Protein AF-A0A2D7WAG2-F1 (afdb_monomer_lite)

Foldseek 3Di:
DQLVVLQVVLVVCVVVVNLQSNLLSLLVSLVVCVVVVVLVSNLVSLLVSLVSQLVQEDQPDDASVVVNVPDDPDDPPDDRDRRHHHVCSNVVSLLVSLVVLVPFQEDQDRVSNVSSCVVCVVNVNNVSCVVVLVCLVRHLHLVVLVSSCVVDPDNVSSVVSNVVNVVVPDDDPPDD

Sequence (176 aa):
TIAISRLQAGRILI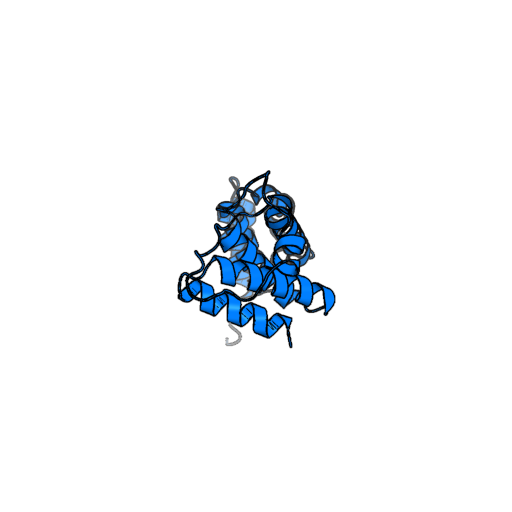NFGKEYDAIRNLFNAHMYGIKAGLIDLAVEAGAIFVEVAWPYQNESAERMIKQTMNAKPKSAGEIEPSIEIHPEDAEGIFKWCTAQVLRDYGGKDRPDIRAMLMLSRTCNQTALFENLLKSPVLVEDIQLAELCIEFVDEKEDWASRILEISSALAPTDEDQ

Structure (mmCIF, N/CA/C/O backbone):
data_AF-A0A2D7WAG2-F1
#
_entry.id   AF-A0A2D7WAG2-F1
#
loop_
_atom_site.group_PDB
_atom_site.id
_atom_site.type_symbol
_atom_site.label_atom_id
_atom_site.label_alt_id
_atom_site.label_comp_id
_atom_site.label_asym_id
_atom_site.label_entity_id
_atom_site.label_seq_id
_atom_site.pdbx_PDB_ins_code
_atom_site.Cartn_x
_atom_site.Cartn_y
_atom_site.Cartn_z
_atom_site.occupancy
_atom_site.B_iso_or_equiv
_atom_site.auth_seq_id
_atom_site.auth_comp_id
_atom_site.auth_asym_id
_atom_site.auth_atom_id
_atom_site.pdbx_PDB_model_num
ATOM 1 N N . THR A 1 1 ? 4.229 -17.827 -9.194 1.00 62.47 1 THR A N 1
ATOM 2 C CA . THR A 1 1 ? 5.705 -17.928 -9.308 1.00 62.47 1 THR A CA 1
ATOM 3 C C . THR A 1 1 ? 6.364 -16.667 -9.856 1.00 62.47 1 THR A C 1
ATOM 5 O O . THR A 1 1 ? 7.251 -16.153 -9.189 1.00 62.47 1 THR A O 1
ATOM 8 N N . ILE A 1 2 ? 5.935 -16.112 -11.003 1.00 88.31 2 ILE A N 1
ATOM 9 C CA . ILE A 1 2 ? 6.571 -14.910 -11.595 1.00 88.31 2 ILE A CA 1
ATOM 10 C C . ILE A 1 2 ? 6.454 -13.671 -10.686 1.00 88.31 2 ILE A C 1
ATOM 12 O O . ILE A 1 2 ? 7.462 -13.021 -10.437 1.00 88.31 2 ILE A O 1
ATOM 16 N N . ALA A 1 3 ? 5.269 -13.372 -10.139 1.00 92.06 3 ALA A N 1
ATOM 17 C CA . ALA A 1 3 ? 5.057 -12.188 -9.295 1.00 92.06 3 ALA A CA 1
ATOM 18 C C . ALA A 1 3 ? 5.937 -12.182 -8.026 1.00 92.06 3 ALA A C 1
ATOM 20 O O . ALA A 1 3 ? 6.614 -11.197 -7.753 1.00 92.06 3 ALA A O 1
ATOM 21 N N . ILE A 1 4 ? 6.012 -13.317 -7.317 1.00 94.00 4 ILE A N 1
ATOM 22 C CA . ILE A 1 4 ? 6.871 -13.495 -6.130 1.00 94.00 4 ILE A CA 1
ATOM 23 C C . ILE A 1 4 ? 8.342 -13.258 -6.480 1.00 94.00 4 ILE A C 1
ATOM 25 O O . ILE A 1 4 ? 9.023 -12.492 -5.808 1.00 94.00 4 ILE A O 1
ATOM 29 N N . SER A 1 5 ? 8.833 -13.882 -7.556 1.00 96.31 5 SER A N 1
ATOM 30 C CA . SER A 1 5 ? 10.224 -13.709 -7.990 1.00 96.31 5 SER A CA 1
ATOM 31 C C . SER A 1 5 ? 10.545 -12.245 -8.306 1.00 96.31 5 SER A C 1
ATOM 33 O O . SER A 1 5 ? 11.610 -11.760 -7.930 1.00 96.31 5 SER A O 1
ATOM 35 N N . ARG A 1 6 ? 9.612 -11.526 -8.939 1.00 96.69 6 ARG A N 1
ATOM 36 C CA . ARG A 1 6 ? 9.758 -10.099 -9.247 1.00 96.69 6 ARG A CA 1
ATOM 37 C C . ARG A 1 6 ? 9.765 -9.231 -7.990 1.00 96.69 6 ARG A C 1
ATOM 39 O O . ARG A 1 6 ? 10.624 -8.364 -7.885 1.00 96.69 6 ARG A O 1
ATOM 46 N N . LEU A 1 7 ? 8.897 -9.500 -7.017 1.00 97.75 7 LEU A N 1
ATOM 47 C CA . LEU A 1 7 ? 8.906 -8.794 -5.733 1.00 97.75 7 LEU A CA 1
ATOM 48 C C . LEU A 1 7 ? 10.259 -8.948 -5.020 1.00 97.75 7 LEU A C 1
ATOM 50 O O . LEU A 1 7 ? 10.868 -7.956 -4.623 1.00 97.75 7 LEU A O 1
ATOM 54 N N . GLN A 1 8 ? 10.768 -10.180 -4.920 1.00 97.62 8 GLN A N 1
ATOM 55 C CA . GLN A 1 8 ? 12.060 -10.438 -4.275 1.00 97.62 8 GLN A CA 1
ATOM 56 C C . GLN A 1 8 ? 13.221 -9.774 -5.027 1.00 97.62 8 GLN A C 1
ATOM 58 O O . GLN A 1 8 ? 14.080 -9.153 -4.406 1.00 97.62 8 GLN A O 1
ATOM 63 N N . ALA A 1 9 ? 13.221 -9.834 -6.363 1.00 96.88 9 ALA A N 1
ATOM 64 C CA . ALA A 1 9 ? 14.214 -9.133 -7.173 1.00 96.88 9 ALA A CA 1
ATOM 65 C C . ALA A 1 9 ? 14.169 -7.614 -6.940 1.00 96.88 9 ALA A C 1
ATOM 67 O O . ALA A 1 9 ? 15.219 -7.000 -6.772 1.00 96.88 9 ALA A O 1
ATOM 68 N N . GLY A 1 10 ? 12.972 -7.021 -6.872 1.00 97.19 10 GLY A N 1
ATOM 69 C CA . GLY A 1 10 ? 12.785 -5.600 -6.573 1.00 97.19 10 GLY A CA 1
ATOM 70 C C . GLY A 1 10 ? 13.435 -5.186 -5.253 1.00 97.19 10 GLY A C 1
ATOM 71 O O . GLY A 1 10 ? 14.220 -4.244 -5.228 1.00 97.19 10 GLY A O 1
ATOM 72 N N . ARG A 1 11 ? 13.196 -5.946 -4.178 1.00 97.50 11 ARG A N 1
ATOM 73 C CA . ARG A 1 11 ? 13.800 -5.701 -2.854 1.00 97.50 11 ARG A CA 1
ATOM 74 C C . ARG A 1 11 ? 15.321 -5.770 -2.865 1.00 97.50 11 ARG A C 1
ATOM 76 O O . ARG A 1 11 ? 15.988 -4.899 -2.319 1.00 97.50 11 ARG A O 1
ATOM 83 N N . ILE A 1 12 ? 15.867 -6.800 -3.507 1.00 97.69 12 ILE A N 1
ATOM 84 C CA . ILE A 1 12 ? 17.318 -6.962 -3.631 1.00 97.69 12 ILE A CA 1
ATOM 85 C C . ILE A 1 12 ? 17.913 -5.763 -4.377 1.00 97.69 12 ILE A C 1
ATOM 87 O O . ILE A 1 12 ? 18.918 -5.210 -3.944 1.00 97.69 12 ILE A O 1
ATOM 91 N N . LEU A 1 13 ? 17.282 -5.334 -5.471 1.00 96.31 13 LEU A N 1
ATOM 92 C CA . LEU A 1 13 ? 17.754 -4.215 -6.285 1.00 96.31 13 LEU A CA 1
ATOM 93 C C . LEU A 1 13 ? 17.700 -2.875 -5.536 1.00 96.31 13 LEU A C 1
ATOM 95 O O . LEU A 1 13 ? 18.652 -2.106 -5.658 1.00 96.31 13 LEU A O 1
ATOM 99 N N . ILE A 1 14 ? 16.667 -2.624 -4.718 1.00 96.31 14 ILE A N 1
ATOM 100 C CA . ILE A 1 14 ? 16.618 -1.456 -3.813 1.00 96.31 14 ILE A CA 1
ATOM 101 C C . ILE A 1 14 ? 17.853 -1.440 -2.909 1.00 96.31 14 ILE A C 1
ATOM 103 O O . ILE A 1 14 ? 18.568 -0.444 -2.859 1.00 96.31 14 ILE A O 1
ATOM 107 N N . ASN A 1 15 ? 18.169 -2.571 -2.271 1.00 95.31 15 ASN A N 1
ATOM 108 C CA . ASN A 1 15 ? 19.309 -2.673 -1.354 1.00 95.31 15 ASN A CA 1
ATOM 109 C C . ASN A 1 15 ? 20.674 -2.448 -2.033 1.00 95.31 15 ASN A C 1
ATOM 111 O O . ASN A 1 15 ? 21.654 -2.155 -1.352 1.00 95.31 15 ASN A O 1
ATOM 115 N N . PHE A 1 16 ? 20.752 -2.573 -3.361 1.00 95.06 16 PHE A N 1
ATOM 116 C CA . PHE A 1 16 ? 21.953 -2.288 -4.154 1.00 95.06 16 PHE A CA 1
ATOM 117 C C . PHE A 1 16 ? 21.922 -0.918 -4.854 1.00 95.06 16 PHE A C 1
ATOM 119 O O . PHE A 1 16 ? 22.779 -0.649 -5.697 1.00 95.06 16 PHE A O 1
ATOM 126 N N . GLY A 1 17 ? 20.943 -0.058 -4.551 1.00 91.19 17 GLY A N 1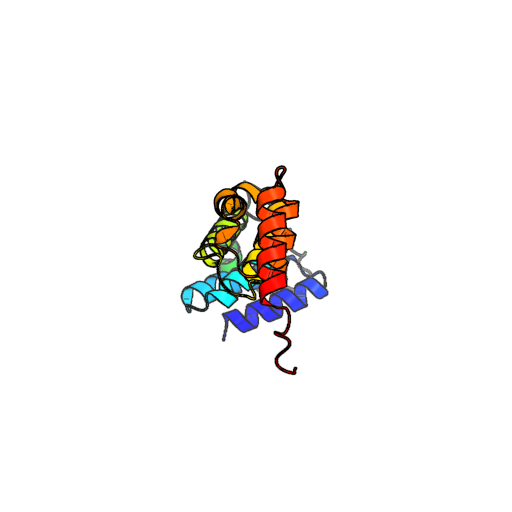
ATOM 127 C CA . GLY A 1 17 ? 20.786 1.251 -5.196 1.00 91.19 17 GLY A CA 1
ATOM 128 C C . GLY A 1 17 ? 20.427 1.164 -6.684 1.00 91.19 17 GLY A C 1
ATOM 129 O O . GLY A 1 17 ? 20.676 2.095 -7.446 1.00 91.19 17 GLY A O 1
ATOM 130 N N . LYS A 1 18 ? 19.873 0.031 -7.134 1.00 91.88 18 LYS A N 1
ATOM 131 C CA . LYS A 1 18 ? 19.446 -0.218 -8.521 1.00 91.88 18 LYS A CA 1
ATOM 132 C C . LYS A 1 18 ? 17.961 0.086 -8.702 1.00 91.88 18 LYS A C 1
ATOM 134 O O . LYS A 1 18 ? 17.182 -0.766 -9.129 1.00 91.88 18 LYS A O 1
ATOM 139 N N . GLU A 1 19 ? 17.574 1.314 -8.369 1.00 92.75 19 GLU A N 1
ATOM 140 C CA . GLU A 1 19 ? 16.170 1.733 -8.265 1.00 92.75 19 GLU A CA 1
ATOM 141 C C . GLU A 1 19 ? 15.389 1.607 -9.577 1.00 92.75 19 GLU A C 1
ATOM 143 O O . GLU A 1 19 ? 14.272 1.097 -9.563 1.00 92.75 19 GLU A O 1
ATOM 148 N N . TYR A 1 20 ? 15.983 1.960 -10.724 1.00 91.19 20 TYR A N 1
ATOM 149 C CA . TYR A 1 20 ? 15.323 1.810 -12.029 1.00 91.19 20 TYR A CA 1
ATOM 150 C C . TYR A 1 20 ? 14.868 0.362 -12.283 1.00 91.19 20 TYR A C 1
ATOM 152 O O . TYR A 1 20 ? 13.714 0.092 -12.633 1.00 91.19 20 TYR A O 1
ATOM 160 N N . ASP A 1 21 ? 15.771 -0.597 -12.063 1.00 92.12 21 ASP A N 1
ATOM 161 C CA . ASP A 1 21 ? 15.463 -2.013 -12.241 1.00 92.12 21 ASP A CA 1
ATOM 162 C C . ASP A 1 21 ? 14.507 -2.509 -11.141 1.00 92.12 21 ASP A C 1
ATOM 164 O O . ASP A 1 21 ? 13.637 -3.347 -11.408 1.00 92.12 21 ASP A O 1
ATOM 168 N N . ALA A 1 22 ? 14.618 -1.983 -9.917 1.00 95.69 22 ALA A N 1
ATOM 169 C CA . ALA A 1 22 ? 13.730 -2.328 -8.814 1.00 95.69 22 ALA A CA 1
ATOM 170 C C . ALA A 1 22 ? 12.276 -1.929 -9.089 1.00 95.69 22 ALA A C 1
ATOM 172 O O . ALA A 1 22 ? 11.391 -2.785 -9.043 1.00 95.69 22 ALA A O 1
ATOM 173 N N . ILE A 1 23 ? 12.042 -0.666 -9.449 1.00 96.25 23 ILE A N 1
ATOM 174 C CA . ILE A 1 23 ? 10.730 -0.089 -9.773 1.00 96.25 23 ILE A CA 1
ATOM 175 C C . ILE A 1 23 ? 10.015 -0.944 -10.816 1.00 96.25 23 ILE A C 1
ATOM 177 O O . ILE A 1 23 ? 8.854 -1.319 -10.654 1.00 96.25 23 ILE A O 1
ATOM 181 N N . ARG A 1 24 ? 10.726 -1.345 -11.870 1.00 94.94 24 ARG A N 1
ATOM 182 C CA . ARG A 1 24 ? 10.160 -2.196 -12.920 1.00 94.94 24 ARG A CA 1
ATOM 183 C C . ARG A 1 24 ? 9.810 -3.596 -12.435 1.00 94.94 24 ARG A C 1
ATOM 185 O O . ARG A 1 24 ? 8.815 -4.168 -12.884 1.00 94.94 24 ARG A O 1
ATOM 192 N N . ASN A 1 25 ? 10.628 -4.186 -11.568 1.00 96.31 25 ASN A N 1
ATOM 193 C CA . ASN A 1 25 ? 10.319 -5.486 -10.982 1.00 96.31 25 ASN A CA 1
ATOM 194 C C . ASN A 1 25 ? 9.098 -5.392 -10.054 1.00 96.31 25 ASN A C 1
ATOM 196 O O . ASN A 1 25 ? 8.213 -6.238 -10.155 1.00 96.31 25 ASN A O 1
ATOM 200 N N . LEU A 1 26 ? 8.995 -4.344 -9.238 1.00 98.19 26 LEU A N 1
ATOM 201 C CA . LEU A 1 26 ? 7.870 -4.119 -8.327 1.00 98.19 26 LEU A CA 1
ATOM 202 C C . LEU A 1 26 ? 6.563 -3.838 -9.074 1.00 98.19 26 LEU A C 1
ATOM 204 O O . LEU A 1 26 ? 5.559 -4.491 -8.796 1.00 98.19 26 LEU A O 1
ATOM 208 N N . PHE A 1 27 ? 6.590 -2.977 -10.097 1.00 98.00 27 PHE A N 1
ATOM 209 C CA . PHE A 1 27 ? 5.439 -2.740 -10.972 1.00 98.00 27 PHE A CA 1
ATOM 210 C C . PHE A 1 27 ? 4.937 -4.049 -11.594 1.00 98.00 27 PHE A C 1
ATOM 212 O O . PHE A 1 27 ? 3.756 -4.381 -11.526 1.00 98.00 27 PHE A O 1
ATOM 219 N N . ASN A 1 28 ? 5.846 -4.856 -12.150 1.00 97.00 28 ASN A N 1
ATOM 220 C CA . ASN A 1 28 ? 5.481 -6.155 -12.714 1.00 97.00 28 ASN A CA 1
ATOM 221 C C . ASN A 1 28 ? 4.948 -7.125 -11.651 1.00 97.00 28 ASN A C 1
ATOM 223 O O . ASN A 1 28 ? 4.002 -7.862 -11.923 1.00 97.00 28 ASN A O 1
ATOM 227 N N . ALA A 1 29 ? 5.535 -7.150 -10.453 1.00 98.31 29 ALA A N 1
ATOM 228 C CA . ALA A 1 29 ? 5.059 -7.983 -9.352 1.00 98.31 29 ALA A CA 1
ATOM 229 C C . ALA A 1 29 ? 3.624 -7.617 -8.954 1.00 98.31 29 ALA A C 1
ATOM 231 O O . ALA A 1 29 ? 2.792 -8.515 -8.843 1.00 98.31 29 ALA A O 1
ATOM 232 N N . HIS A 1 30 ? 3.324 -6.322 -8.846 1.00 98.38 30 HIS A N 1
ATOM 233 C CA . HIS A 1 30 ? 1.980 -5.805 -8.613 1.00 98.38 30 HIS A CA 1
ATOM 234 C C . HIS A 1 30 ? 1.005 -6.261 -9.710 1.00 98.38 30 HIS A C 1
ATOM 236 O O . HIS A 1 30 ? 0.036 -6.967 -9.427 1.00 98.38 30 HIS A O 1
ATOM 242 N N . MET A 1 31 ? 1.310 -5.976 -10.982 1.00 97.69 31 MET A N 1
ATOM 243 C CA . MET A 1 31 ? 0.431 -6.315 -12.110 1.00 97.69 31 MET A CA 1
ATOM 244 C C . MET A 1 31 ? 0.187 -7.825 -12.250 1.00 97.69 31 MET A C 1
ATOM 246 O O . MET A 1 31 ? -0.945 -8.269 -12.464 1.00 97.69 31 MET A O 1
ATOM 250 N N . TYR A 1 32 ? 1.234 -8.646 -12.117 1.00 97.31 32 TYR A N 1
ATOM 251 C CA . TYR A 1 32 ? 1.090 -10.101 -12.169 1.00 97.31 32 TYR A CA 1
ATOM 252 C C . TYR A 1 32 ? 0.418 -10.671 -10.918 1.00 97.31 32 TYR A C 1
ATOM 254 O O . TYR A 1 32 ? -0.277 -11.678 -11.034 1.00 97.31 32 TYR A O 1
ATOM 262 N N . GLY A 1 33 ? 0.600 -10.046 -9.752 1.00 98.00 33 GLY A N 1
ATOM 263 C CA . GLY A 1 33 ? -0.094 -10.392 -8.514 1.00 98.00 33 GLY A CA 1
ATOM 264 C C . GLY A 1 33 ? -1.603 -10.219 -8.660 1.00 98.00 33 GLY A C 1
ATOM 265 O O . GLY A 1 33 ? -2.339 -11.180 -8.439 1.00 98.00 33 GLY A O 1
ATOM 266 N N . ILE A 1 34 ? -2.046 -9.058 -9.166 1.00 97.75 34 ILE A N 1
ATOM 267 C CA . ILE A 1 34 ? -3.459 -8.791 -9.490 1.00 97.75 34 ILE A CA 1
ATOM 268 C C . ILE A 1 34 ? -3.995 -9.858 -10.443 1.00 97.75 34 ILE A C 1
ATOM 270 O O . ILE A 1 34 ? -5.004 -10.501 -10.160 1.00 97.75 34 ILE A O 1
ATOM 274 N N . LYS A 1 35 ? -3.297 -10.092 -11.562 1.00 96.75 35 LYS A N 1
ATOM 275 C CA . LYS A 1 35 ? -3.730 -11.059 -12.582 1.00 96.75 35 LYS A CA 1
ATOM 276 C C . LYS A 1 35 ? -3.831 -12.492 -12.045 1.00 96.75 35 LYS A C 1
ATOM 278 O O . LYS A 1 35 ? -4.631 -13.274 -12.550 1.00 96.75 35 LYS A O 1
ATOM 283 N N . ALA A 1 36 ? -3.012 -12.842 -11.057 1.00 96.50 36 ALA A N 1
ATOM 284 C CA . ALA A 1 36 ? -2.995 -14.159 -10.431 1.00 96.50 36 ALA A CA 1
ATOM 285 C C . ALA A 1 36 ? -3.935 -14.282 -9.217 1.00 96.50 36 ALA A C 1
ATOM 287 O O . ALA A 1 36 ? -3.978 -15.352 -8.614 1.00 96.50 36 ALA A O 1
ATOM 288 N N . GLY A 1 37 ? -4.653 -13.218 -8.834 1.00 96.69 37 GLY A N 1
ATOM 289 C CA . GLY A 1 37 ? -5.496 -13.199 -7.634 1.00 96.69 37 GLY A CA 1
ATOM 290 C C . GLY A 1 37 ? -4.715 -13.196 -6.314 1.00 96.69 37 GLY A C 1
ATOM 291 O O . GLY A 1 37 ? -5.290 -13.451 -5.262 1.00 96.69 37 GLY A O 1
ATOM 292 N N . LEU A 1 38 ? -3.410 -12.910 -6.349 1.00 96.88 38 LEU A N 1
ATOM 293 C CA . LEU A 1 38 ? -2.547 -12.827 -5.169 1.00 96.88 38 LEU A CA 1
ATOM 294 C C . LEU A 1 38 ? -2.602 -11.402 -4.606 1.00 96.88 38 LEU A C 1
ATOM 296 O O . LEU A 1 38 ? -1.664 -10.627 -4.793 1.00 96.88 38 LEU A O 1
ATOM 300 N N . ILE A 1 39 ? -3.730 -11.042 -3.991 1.00 96.44 39 ILE A N 1
ATOM 301 C CA . ILE A 1 39 ? -4.027 -9.655 -3.603 1.00 96.44 39 ILE A CA 1
ATOM 302 C C . ILE A 1 39 ? -3.016 -9.113 -2.593 1.00 96.44 39 ILE A C 1
ATOM 304 O O . ILE A 1 39 ? -2.463 -8.048 -2.844 1.00 96.44 39 ILE A O 1
ATOM 308 N N . ASP A 1 40 ? -2.692 -9.857 -1.536 1.00 95.94 40 ASP A N 1
ATOM 309 C CA . ASP A 1 40 ? -1.749 -9.390 -0.505 1.00 95.94 40 ASP A CA 1
ATOM 310 C C . ASP A 1 40 ? -0.366 -9.105 -1.097 1.00 95.94 40 ASP A C 1
ATOM 312 O O . ASP A 1 40 ? 0.224 -8.053 -0.864 1.00 95.94 40 ASP A O 1
ATOM 316 N N . LEU A 1 41 ? 0.108 -9.996 -1.973 1.00 97.44 41 LEU A N 1
ATOM 317 C CA . LEU A 1 41 ? 1.359 -9.803 -2.704 1.00 97.44 41 LEU A CA 1
ATOM 318 C C . LEU A 1 41 ? 1.294 -8.590 -3.635 1.00 97.44 41 LEU A C 1
ATOM 320 O O . LEU A 1 41 ? 2.280 -7.872 -3.789 1.00 97.44 41 LEU A O 1
ATOM 324 N N . ALA A 1 42 ? 0.158 -8.379 -4.301 1.00 98.31 42 ALA A N 1
ATOM 325 C CA . ALA A 1 42 ? -0.023 -7.235 -5.182 1.00 98.31 42 ALA A CA 1
ATOM 326 C C . ALA A 1 42 ? -0.033 -5.917 -4.398 1.00 98.31 42 ALA A C 1
ATOM 328 O O . ALA A 1 42 ? 0.560 -4.942 -4.862 1.00 98.31 42 ALA A O 1
ATOM 329 N N . VAL A 1 43 ? -0.662 -5.894 -3.220 1.00 98.44 43 VAL A N 1
ATOM 330 C CA . VAL A 1 43 ? -0.658 -4.747 -2.305 1.00 98.44 43 VAL A CA 1
ATOM 331 C C . VAL A 1 43 ? 0.755 -4.476 -1.808 1.00 98.44 43 VAL A C 1
ATOM 333 O O . VAL A 1 43 ? 1.228 -3.354 -1.945 1.00 98.44 43 VAL A O 1
ATOM 336 N N . GLU A 1 44 ? 1.463 -5.497 -1.327 1.00 98.12 44 GLU A N 1
ATOM 337 C CA . GLU A 1 44 ? 2.844 -5.384 -0.847 1.00 98.12 44 GLU A CA 1
ATOM 338 C C . GLU A 1 44 ? 3.781 -4.855 -1.944 1.00 98.12 44 GLU A C 1
ATOM 340 O O . GLU A 1 44 ? 4.505 -3.881 -1.743 1.00 98.12 44 GLU A O 1
ATOM 345 N N . ALA A 1 45 ? 3.733 -5.447 -3.140 1.00 98.38 45 ALA A N 1
ATOM 346 C CA . ALA A 1 45 ? 4.528 -4.987 -4.274 1.00 98.38 45 ALA A CA 1
ATOM 347 C C . ALA A 1 45 ? 4.160 -3.562 -4.710 1.00 98.38 45 ALA A C 1
ATOM 349 O O . ALA A 1 45 ? 5.046 -2.786 -5.066 1.00 98.38 45 ALA A O 1
ATOM 350 N N . GLY A 1 46 ? 2.869 -3.223 -4.683 1.00 98.50 46 GLY A N 1
ATOM 351 C CA . GLY A 1 46 ? 2.370 -1.900 -5.040 1.00 98.50 46 GLY A CA 1
ATOM 352 C C . GLY A 1 46 ? 2.771 -0.826 -4.029 1.00 98.50 46 GLY A C 1
ATOM 353 O O . GLY A 1 46 ? 3.187 0.250 -4.437 1.00 98.50 46 GLY A O 1
ATOM 354 N N . ALA A 1 47 ? 2.716 -1.123 -2.731 1.00 98.38 47 ALA A N 1
ATOM 355 C CA . ALA A 1 47 ? 3.141 -0.211 -1.671 1.00 98.38 47 ALA A CA 1
ATOM 356 C C . ALA A 1 47 ? 4.633 0.124 -1.793 1.00 98.38 47 ALA A C 1
ATOM 358 O O . ALA A 1 47 ? 4.996 1.296 -1.827 1.00 98.38 47 ALA A O 1
ATOM 359 N N . ILE A 1 48 ? 5.482 -0.897 -1.971 1.00 98.31 48 ILE A N 1
ATOM 360 C CA . ILE A 1 48 ? 6.925 -0.693 -2.158 1.00 98.31 48 ILE A CA 1
ATOM 361 C C . ILE A 1 48 ? 7.187 0.057 -3.467 1.00 98.31 48 ILE A C 1
ATOM 363 O O . ILE A 1 48 ? 8.009 0.964 -3.485 1.00 98.31 48 ILE A O 1
ATOM 367 N N . PHE A 1 49 ? 6.485 -0.283 -4.560 1.00 98.50 49 PHE A N 1
ATOM 368 C CA . PHE A 1 49 ? 6.583 0.469 -5.815 1.00 98.50 49 PHE A CA 1
ATOM 369 C C . PHE A 1 49 ? 6.296 1.952 -5.588 1.00 98.50 49 PHE A C 1
ATOM 371 O O . PHE A 1 49 ? 7.101 2.777 -5.997 1.00 98.50 49 PHE A O 1
ATOM 378 N N . VAL A 1 50 ? 5.180 2.285 -4.936 1.00 98.38 50 VAL A N 1
ATOM 379 C CA . VAL A 1 50 ? 4.788 3.672 -4.668 1.00 98.38 50 VAL A CA 1
ATOM 380 C C . VAL A 1 50 ? 5.853 4.374 -3.834 1.00 98.38 50 VAL A C 1
ATOM 382 O O . VAL A 1 50 ? 6.283 5.451 -4.226 1.00 98.38 50 VAL A O 1
ATOM 385 N N . GLU A 1 51 ? 6.328 3.754 -2.755 1.00 97.31 51 GLU A N 1
ATOM 386 C CA . GLU A 1 51 ? 7.371 4.313 -1.887 1.00 97.31 51 GLU A CA 1
ATOM 387 C C . GLU A 1 51 ? 8.621 4.737 -2.668 1.00 97.31 51 GLU A C 1
ATOM 389 O O . GLU A 1 51 ? 9.100 5.858 -2.499 1.00 97.31 51 GLU A O 1
ATOM 394 N N . VAL A 1 52 ? 9.116 3.882 -3.570 1.00 96.94 52 VAL A N 1
ATOM 395 C CA . VAL A 1 52 ? 10.331 4.188 -4.341 1.00 96.94 52 VAL A CA 1
ATOM 396 C C . VAL A 1 52 ? 10.074 5.031 -5.592 1.00 96.94 52 VAL A C 1
ATOM 398 O O . VAL A 1 52 ? 10.967 5.735 -6.047 1.00 96.94 52 VAL A O 1
ATOM 401 N N . ALA A 1 53 ? 8.880 4.960 -6.181 1.00 97.00 53 ALA A N 1
ATOM 402 C CA . ALA A 1 53 ? 8.559 5.610 -7.451 1.00 97.00 53 ALA A CA 1
ATOM 403 C C . ALA A 1 53 ? 8.019 7.036 -7.276 1.00 97.00 53 ALA A C 1
ATOM 405 O O . ALA A 1 53 ? 8.146 7.849 -8.192 1.00 97.00 53 ALA A O 1
ATOM 406 N N . TRP A 1 54 ? 7.424 7.353 -6.119 1.00 97.50 54 TRP A N 1
ATOM 407 C CA . TRP A 1 54 ? 6.761 8.637 -5.864 1.00 97.50 54 TRP A CA 1
ATOM 408 C C . TRP A 1 54 ? 7.625 9.880 -6.140 1.00 97.50 54 TRP A C 1
ATOM 410 O O . TRP A 1 54 ? 7.097 10.830 -6.725 1.00 97.50 54 TRP A O 1
ATOM 420 N N . PRO A 1 55 ? 8.930 9.909 -5.788 1.00 96.06 55 PRO A N 1
ATOM 421 C CA . PRO A 1 55 ? 9.783 11.076 -6.036 1.00 96.06 55 PRO A CA 1
ATOM 422 C C . PRO A 1 55 ? 10.093 11.330 -7.519 1.00 96.06 55 PRO A C 1
ATOM 424 O O . PRO A 1 55 ? 10.545 12.418 -7.867 1.00 96.06 55 PRO A O 1
ATOM 427 N N . TYR A 1 56 ? 9.863 10.345 -8.392 1.00 96.62 56 TYR A N 1
ATOM 428 C CA . TYR A 1 56 ? 10.261 10.367 -9.805 1.00 96.62 56 TYR A CA 1
ATOM 429 C C . TYR A 1 56 ? 9.110 10.708 -10.758 1.00 96.62 56 TYR A C 1
ATOM 431 O O . TYR A 1 56 ? 9.146 10.364 -11.943 1.00 96.62 56 TYR A O 1
ATOM 439 N N . GLN A 1 57 ? 8.059 11.344 -10.243 1.00 96.44 57 GLN A N 1
ATOM 440 C CA . GLN A 1 57 ? 6.872 11.652 -11.027 1.00 96.44 57 GLN A CA 1
ATOM 441 C C . GLN A 1 57 ? 7.133 12.736 -12.083 1.00 96.44 57 GLN A C 1
ATOM 443 O O . GLN A 1 57 ? 7.666 13.803 -11.785 1.00 96.44 57 GLN A O 1
ATOM 448 N N . ASN A 1 58 ? 6.728 12.459 -13.322 1.00 97.25 58 ASN A N 1
ATOM 449 C CA . ASN A 1 58 ? 6.820 13.363 -14.464 1.00 97.25 58 ASN A CA 1
ATOM 450 C C . ASN A 1 58 ? 5.590 13.176 -15.372 1.00 97.25 58 ASN A C 1
ATOM 452 O O . ASN A 1 58 ? 5.379 12.101 -15.928 1.00 97.25 58 ASN A O 1
ATOM 456 N N . GLU A 1 59 ? 4.803 14.238 -15.560 1.00 96.75 59 GLU A N 1
ATOM 457 C CA . GLU A 1 59 ? 3.598 14.265 -16.415 1.00 96.75 59 GLU A CA 1
ATOM 458 C C . GLU A 1 59 ? 3.874 13.899 -17.883 1.00 96.75 59 GLU A C 1
ATOM 460 O O . GLU A 1 59 ? 2.985 13.471 -18.611 1.00 96.75 59 GLU A O 1
ATOM 465 N N . SER A 1 60 ? 5.114 14.073 -18.349 1.00 96.31 60 SER A N 1
ATOM 466 C CA . SER A 1 60 ? 5.516 13.720 -19.718 1.00 96.31 60 SER A CA 1
ATOM 467 C C . SER A 1 60 ? 6.052 12.291 -19.848 1.00 96.31 60 SER A C 1
ATOM 469 O O . SER A 1 60 ? 6.378 11.867 -20.958 1.00 96.31 60 SER A O 1
ATOM 471 N N . ALA A 1 61 ? 6.169 11.546 -18.743 1.00 96.06 61 ALA A N 1
ATOM 472 C CA . ALA A 1 61 ? 6.718 10.196 -18.756 1.00 96.06 61 ALA A CA 1
ATOM 473 C C . ALA A 1 61 ? 5.809 9.219 -19.513 1.00 96.06 61 ALA A C 1
ATOM 475 O O . ALA A 1 61 ? 4.581 9.268 -19.437 1.00 96.06 61 ALA A O 1
ATOM 476 N N . GLU A 1 62 ? 6.403 8.250 -20.207 1.00 95.12 62 GLU A N 1
ATOM 477 C CA . GLU A 1 62 ? 5.625 7.140 -20.752 1.00 95.12 62 GLU A CA 1
ATOM 478 C C . GLU A 1 62 ? 5.030 6.299 -19.603 1.00 95.12 62 GLU A C 1
ATOM 480 O O . GLU A 1 62 ? 5.689 6.052 -18.600 1.00 95.12 62 GLU A O 1
ATOM 485 N N . ARG A 1 63 ? 3.794 5.806 -19.741 1.00 96.12 63 ARG A N 1
ATOM 486 C CA . ARG A 1 63 ? 3.185 4.908 -18.743 1.00 96.12 63 ARG A CA 1
ATOM 487 C C . ARG A 1 63 ? 4.051 3.663 -18.499 1.00 96.12 63 ARG A C 1
ATOM 489 O O . ARG A 1 63 ? 4.500 3.021 -19.453 1.00 96.12 63 ARG A O 1
ATOM 496 N N . MET A 1 64 ? 4.191 3.235 -17.246 1.00 95.19 64 MET A N 1
ATOM 497 C CA . MET A 1 64 ? 5.015 2.094 -16.819 1.00 95.19 64 MET A CA 1
ATOM 498 C C . MET A 1 64 ? 4.686 0.790 -17.545 1.00 95.19 64 MET A C 1
ATOM 500 O O . MET A 1 64 ? 5.578 -0.012 -17.831 1.00 95.19 64 MET A O 1
ATOM 504 N N . ILE A 1 65 ? 3.420 0.572 -17.906 1.00 94.06 65 ILE A N 1
ATOM 505 C CA . ILE A 1 65 ? 3.036 -0.604 -18.692 1.00 94.06 65 ILE A CA 1
ATOM 506 C C . ILE A 1 65 ? 3.715 -0.629 -20.069 1.00 94.06 65 ILE A C 1
ATOM 508 O O . ILE A 1 65 ? 4.155 -1.684 -20.514 1.00 94.06 65 ILE A O 1
ATOM 512 N N . LYS A 1 66 ? 3.886 0.527 -20.719 1.00 92.94 66 LYS A N 1
ATOM 513 C CA . LYS A 1 66 ? 4.612 0.626 -21.990 1.00 92.94 66 LYS A CA 1
ATOM 514 C C . LYS A 1 66 ? 6.122 0.567 -21.767 1.00 92.94 66 LYS A C 1
ATOM 516 O O . LYS A 1 66 ? 6.784 -0.211 -22.450 1.00 92.94 66 LYS A O 1
ATOM 521 N N . GLN A 1 67 ? 6.643 1.266 -20.753 1.00 90.81 67 GLN A N 1
ATOM 522 C CA . GLN A 1 67 ? 8.069 1.206 -20.406 1.00 90.81 67 GLN A CA 1
ATOM 523 C C . GLN A 1 67 ? 8.539 -0.236 -20.148 1.00 90.81 67 GLN A C 1
ATOM 525 O O . GLN A 1 67 ? 9.607 -0.654 -20.597 1.00 90.81 67 GLN A O 1
ATOM 530 N N . THR A 1 68 ? 7.729 -1.028 -19.438 1.00 88.75 68 THR A N 1
ATOM 531 C CA . THR A 1 68 ? 8.039 -2.431 -19.129 1.00 88.75 68 THR A CA 1
ATOM 532 C C . THR A 1 68 ? 7.901 -3.356 -20.336 1.00 88.75 68 THR A C 1
ATOM 534 O O . THR A 1 68 ? 8.711 -4.273 -20.467 1.00 88.75 68 THR A O 1
ATOM 537 N N 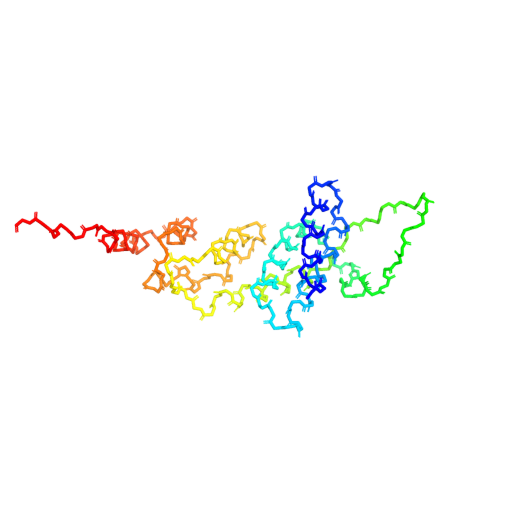. MET A 1 69 ? 6.939 -3.113 -21.234 1.00 85.00 69 MET A N 1
ATOM 538 C CA . MET A 1 69 ? 6.786 -3.867 -22.486 1.00 85.00 69 MET A CA 1
ATOM 539 C C . MET A 1 69 ? 7.909 -3.589 -23.492 1.00 85.00 69 MET A C 1
ATOM 541 O O . MET A 1 69 ? 8.373 -4.508 -24.162 1.00 85.00 69 MET A O 1
ATOM 545 N N . ASN A 1 70 ? 8.356 -2.336 -23.589 1.00 82.62 70 ASN A N 1
ATOM 546 C CA . ASN A 1 70 ? 9.382 -1.895 -24.539 1.00 82.62 70 ASN A CA 1
ATOM 547 C C . ASN A 1 70 ? 10.811 -2.184 -24.070 1.00 82.62 70 ASN A C 1
ATOM 549 O O . ASN A 1 70 ? 11.780 -1.940 -24.795 1.00 82.62 70 ASN A O 1
ATOM 553 N N . ALA A 1 71 ? 10.957 -2.683 -22.850 1.00 80.06 71 ALA A N 1
ATOM 554 C CA . ALA A 1 71 ? 12.249 -2.869 -22.249 1.00 80.06 71 ALA A CA 1
ATOM 555 C C . ALA A 1 71 ? 13.101 -3.936 -22.941 1.00 80.06 71 ALA A C 1
ATOM 557 O O . ALA A 1 71 ? 12.683 -5.079 -23.123 1.00 80.06 71 ALA A O 1
ATOM 558 N N . LYS A 1 72 ? 14.355 -3.578 -23.216 1.00 75.94 72 LYS A N 1
ATOM 559 C CA . LYS A 1 72 ? 15.356 -4.471 -23.802 1.00 75.94 72 LYS A CA 1
ATOM 560 C C . LYS A 1 72 ? 16.433 -4.838 -22.774 1.00 75.94 72 LYS A C 1
ATOM 562 O O . LYS A 1 72 ? 16.628 -4.089 -21.813 1.00 75.94 72 LYS A O 1
ATOM 567 N N . PRO A 1 73 ? 17.120 -5.983 -22.941 1.00 74.25 73 PRO A N 1
ATOM 568 C CA . PRO A 1 73 ? 18.340 -6.269 -22.194 1.00 74.25 73 PRO A CA 1
ATOM 569 C C . PRO A 1 73 ? 19.354 -5.138 -22.392 1.00 74.25 73 PRO A C 1
ATOM 571 O O . PRO A 1 73 ? 19.523 -4.674 -23.518 1.00 74.25 73 PRO A O 1
ATOM 574 N N . LYS A 1 74 ? 20.014 -4.713 -21.310 1.00 68.12 74 LYS A N 1
ATOM 575 C CA . LYS A 1 74 ? 21.063 -3.687 -21.368 1.00 68.12 74 LYS A CA 1
ATOM 576 C C . LYS A 1 74 ? 22.250 -4.204 -22.186 1.00 68.12 74 LYS A C 1
ATOM 578 O O . LYS A 1 74 ? 22.713 -5.325 -21.958 1.00 68.12 74 LYS A O 1
ATOM 583 N N . SER A 1 75 ? 22.757 -3.381 -23.096 1.00 74.50 75 SER A N 1
ATOM 584 C CA . SER A 1 75 ? 24.033 -3.628 -23.776 1.00 74.50 75 SER A CA 1
ATOM 585 C C . SER A 1 75 ? 25.202 -3.181 -22.892 1.00 74.50 75 SER A C 1
ATOM 587 O O . SER A 1 75 ? 25.064 -2.293 -22.050 1.00 74.50 75 SER A O 1
ATOM 589 N N . ALA A 1 76 ? 26.381 -3.783 -23.071 1.00 71.31 76 ALA A N 1
ATOM 590 C CA . ALA A 1 76 ? 27.572 -3.369 -22.331 1.00 71.31 76 ALA A CA 1
ATOM 591 C C . ALA A 1 76 ? 27.929 -1.905 -22.655 1.00 71.31 76 ALA A C 1
ATOM 593 O O . ALA A 1 76 ? 28.161 -1.568 -23.814 1.00 71.31 76 ALA A O 1
ATOM 594 N N . GLY A 1 77 ? 27.984 -1.052 -21.628 1.00 72.31 77 GLY A N 1
ATOM 595 C CA . GLY A 1 77 ? 28.312 0.372 -21.760 1.00 72.31 77 GLY A CA 1
ATOM 596 C C . GLY A 1 77 ? 27.117 1.309 -21.968 1.00 72.31 77 GLY A C 1
ATOM 597 O O . GLY A 1 77 ? 27.329 2.512 -22.097 1.00 72.31 77 GLY A O 1
ATOM 598 N N . GLU A 1 78 ? 25.878 0.802 -21.979 1.00 74.69 78 GLU A N 1
ATOM 599 C CA . GLU A 1 78 ? 24.691 1.665 -21.973 1.00 74.69 78 GLU A CA 1
ATOM 600 C C . GLU A 1 78 ? 24.538 2.405 -20.638 1.00 74.69 78 GLU A C 1
ATOM 602 O O . GLU A 1 78 ? 24.747 1.845 -19.559 1.00 74.69 78 GLU A O 1
ATOM 607 N N . ILE A 1 79 ? 24.158 3.680 -20.731 1.00 71.81 79 ILE A N 1
ATOM 608 C CA . ILE A 1 79 ? 23.867 4.535 -19.580 1.00 71.81 79 ILE A CA 1
ATOM 609 C C . ILE A 1 79 ? 22.578 4.031 -18.917 1.00 71.81 79 ILE A C 1
ATOM 611 O O . ILE A 1 79 ? 21.613 3.683 -19.598 1.00 71.81 79 ILE A O 1
ATOM 615 N N . GLU A 1 80 ? 22.573 3.981 -17.584 1.00 72.00 80 GLU A N 1
ATOM 616 C CA . GLU A 1 80 ? 21.386 3.635 -16.798 1.00 72.00 80 GLU A CA 1
ATOM 617 C C . GLU A 1 80 ? 20.252 4.624 -17.144 1.00 72.00 80 GLU A C 1
ATOM 619 O O . GLU A 1 80 ? 20.478 5.836 -17.070 1.00 72.00 80 GLU A O 1
ATOM 624 N N . PRO A 1 81 ? 19.063 4.154 -17.569 1.00 78.19 81 PRO A N 1
ATOM 625 C CA . PRO A 1 81 ? 17.976 5.058 -17.922 1.00 78.19 81 PRO A CA 1
ATOM 626 C C . PRO A 1 81 ? 17.576 5.922 -16.724 1.00 78.19 81 PRO A C 1
ATOM 628 O O . PRO A 1 81 ? 17.563 5.441 -15.588 1.00 78.19 81 PRO A O 1
ATOM 631 N N . SER A 1 82 ? 17.210 7.180 -16.976 1.00 85.62 82 SER A N 1
ATOM 632 C CA . SER A 1 82 ? 16.586 8.018 -15.954 1.00 85.62 82 SER A CA 1
ATOM 633 C C . SER A 1 82 ? 15.253 7.410 -15.523 1.00 85.62 82 SER A C 1
ATOM 635 O O . SER A 1 82 ? 14.500 6.882 -16.344 1.00 85.62 82 SER A O 1
ATOM 637 N N . ILE A 1 83 ? 14.965 7.480 -14.227 1.00 90.88 83 ILE A N 1
ATOM 638 C CA . ILE A 1 83 ? 13.681 7.044 -13.687 1.00 90.88 83 ILE A CA 1
ATOM 639 C C . ILE A 1 83 ? 12.675 8.161 -13.946 1.00 90.88 83 ILE A C 1
ATOM 641 O O . ILE A 1 83 ? 12.838 9.269 -13.444 1.00 90.88 83 ILE A O 1
ATOM 645 N N . GLU A 1 84 ? 11.640 7.858 -14.722 1.00 95.06 84 GLU A N 1
ATOM 646 C CA . GLU A 1 84 ? 10.518 8.760 -14.960 1.00 95.06 84 GLU A CA 1
ATOM 647 C C . GLU A 1 84 ? 9.219 7.977 -14.809 1.00 95.06 84 GLU A C 1
ATOM 649 O O . GLU A 1 84 ? 9.021 6.957 -15.473 1.00 95.06 84 GLU A O 1
ATOM 654 N N . ILE A 1 85 ? 8.341 8.434 -13.922 1.00 97.62 85 ILE A N 1
ATOM 655 C CA . ILE A 1 85 ? 7.099 7.744 -13.576 1.00 97.62 85 ILE A CA 1
ATOM 656 C C . ILE A 1 85 ? 5.934 8.653 -13.914 1.00 97.62 85 ILE A C 1
ATOM 658 O O . ILE A 1 85 ? 5.855 9.777 -13.432 1.00 97.62 85 ILE A O 1
ATOM 662 N N . HIS A 1 86 ? 5.001 8.176 -14.728 1.00 98.25 86 HIS A N 1
ATOM 663 C CA . HIS A 1 86 ? 3.794 8.951 -14.969 1.00 98.25 86 HIS A CA 1
ATOM 664 C C . HIS A 1 86 ? 2.931 8.952 -13.692 1.00 98.25 86 HIS A C 1
ATOM 666 O O . HIS A 1 86 ? 2.735 7.875 -13.115 1.00 98.25 86 HIS A O 1
ATOM 672 N N . PRO A 1 87 ? 2.369 10.095 -13.251 1.00 97.75 87 PRO A N 1
ATOM 673 C CA . PRO A 1 87 ? 1.589 10.171 -12.010 1.00 97.75 87 PRO A CA 1
ATOM 674 C C . PRO A 1 87 ? 0.443 9.159 -11.933 1.00 97.75 87 PRO A C 1
ATOM 676 O O . PRO A 1 87 ? 0.240 8.523 -10.905 1.00 97.75 87 PRO A O 1
ATOM 679 N N . GLU A 1 88 ? -0.244 8.899 -13.051 1.00 97.75 88 GLU A N 1
ATOM 680 C CA . GLU A 1 88 ? -1.282 7.854 -13.125 1.00 97.75 88 GLU A CA 1
ATOM 681 C C . GLU A 1 88 ? -0.811 6.448 -12.709 1.00 97.75 88 GLU A C 1
ATOM 683 O O . GLU A 1 88 ? -1.633 5.648 -12.264 1.00 97.75 88 GLU A O 1
ATOM 688 N N . ASP A 1 89 ? 0.475 6.113 -12.855 1.00 98.00 89 ASP A N 1
ATOM 689 C CA . ASP A 1 89 ? 1.002 4.826 -12.392 1.00 98.00 89 ASP A CA 1
ATOM 690 C C . ASP A 1 89 ? 1.233 4.829 -10.878 1.00 98.00 89 ASP A C 1
ATOM 692 O O . ASP A 1 89 ? 0.804 3.899 -10.198 1.00 98.00 89 ASP A O 1
ATOM 696 N N . ALA A 1 90 ? 1.862 5.876 -10.337 1.00 97.50 90 ALA A N 1
ATOM 697 C CA . ALA A 1 90 ? 2.120 5.993 -8.902 1.00 97.50 90 ALA A CA 1
ATOM 698 C C . ALA A 1 90 ? 0.817 6.178 -8.107 1.00 97.50 90 ALA A C 1
ATOM 700 O O . ALA A 1 90 ? 0.498 5.379 -7.225 1.00 97.50 90 ALA A O 1
ATOM 701 N N . GLU A 1 91 ? 0.013 7.180 -8.460 1.00 98.00 91 GLU A N 1
ATOM 702 C CA . GLU A 1 91 ? -1.265 7.443 -7.804 1.00 98.00 91 GLU A CA 1
ATOM 703 C C . GLU A 1 91 ? -2.274 6.319 -8.018 1.00 98.00 91 GLU A C 1
ATOM 705 O O . GLU A 1 91 ? -3.016 5.971 -7.099 1.00 98.00 91 GLU A O 1
ATOM 710 N N . GLY A 1 92 ? -2.330 5.756 -9.228 1.00 98.19 92 GLY A N 1
ATOM 711 C CA . GLY A 1 92 ? -3.271 4.691 -9.561 1.00 98.19 92 GLY A CA 1
ATOM 712 C C . GLY A 1 92 ? -3.020 3.437 -8.730 1.00 98.19 92 GLY A C 1
ATOM 713 O O . GLY A 1 92 ? -3.959 2.881 -8.157 1.00 98.19 92 GLY A O 1
ATOM 714 N N . ILE A 1 93 ? -1.753 3.031 -8.599 1.00 98.56 93 ILE A N 1
ATOM 715 C CA . ILE A 1 93 ? -1.366 1.901 -7.749 1.00 98.56 93 ILE A CA 1
ATOM 716 C C . ILE A 1 93 ? -1.631 2.223 -6.278 1.00 98.56 93 ILE A C 1
ATOM 718 O O . ILE A 1 93 ? -2.218 1.394 -5.583 1.00 98.56 93 ILE A O 1
ATOM 722 N N . PHE A 1 94 ? -1.291 3.428 -5.805 1.00 98.62 94 PHE A N 1
ATOM 723 C CA . PHE A 1 94 ? -1.550 3.816 -4.416 1.00 98.62 94 PHE A CA 1
ATOM 724 C C . PHE A 1 94 ? -3.044 3.766 -4.064 1.00 98.62 94 PHE A C 1
ATOM 726 O O . PHE A 1 94 ? -3.429 3.182 -3.046 1.00 98.62 94 PHE A O 1
ATOM 733 N N . LYS A 1 95 ? -3.900 4.307 -4.941 1.00 98.50 95 LYS A N 1
ATOM 734 C CA . LYS A 1 95 ? -5.365 4.268 -4.808 1.00 98.50 95 LYS A CA 1
ATOM 735 C C . LYS A 1 95 ? -5.884 2.831 -4.828 1.00 98.50 95 LYS A C 1
ATOM 737 O O . LYS A 1 95 ? -6.715 2.476 -3.994 1.00 98.50 95 LYS A O 1
ATOM 742 N N . TRP A 1 96 ? -5.380 1.988 -5.732 1.00 98.56 96 TRP A N 1
ATOM 743 C CA . TRP A 1 96 ? -5.783 0.583 -5.797 1.00 98.56 96 TRP A CA 1
ATOM 744 C C . TRP A 1 96 ? -5.414 -0.177 -4.520 1.00 98.56 96 TRP A C 1
ATOM 746 O O . TRP A 1 96 ? -6.281 -0.845 -3.956 1.00 98.56 96 TRP A O 1
ATOM 756 N N . CYS A 1 97 ? -4.170 -0.047 -4.042 1.00 98.56 97 CYS A N 1
ATOM 757 C CA . CYS A 1 97 ? -3.698 -0.706 -2.822 1.00 98.56 97 CYS A CA 1
ATOM 758 C C . CYS A 1 97 ? -4.509 -0.251 -1.608 1.00 98.56 97 CYS A C 1
ATOM 760 O O . CYS A 1 97 ? -4.996 -1.085 -0.847 1.00 98.56 97 CYS A O 1
ATOM 762 N N . THR A 1 98 ? -4.731 1.060 -1.482 1.00 98.38 98 THR A N 1
ATOM 763 C CA . THR A 1 98 ? -5.548 1.639 -0.409 1.00 98.38 98 THR A CA 1
ATOM 764 C C . THR A 1 98 ? -6.968 1.067 -0.428 1.00 98.38 98 THR A C 1
ATOM 7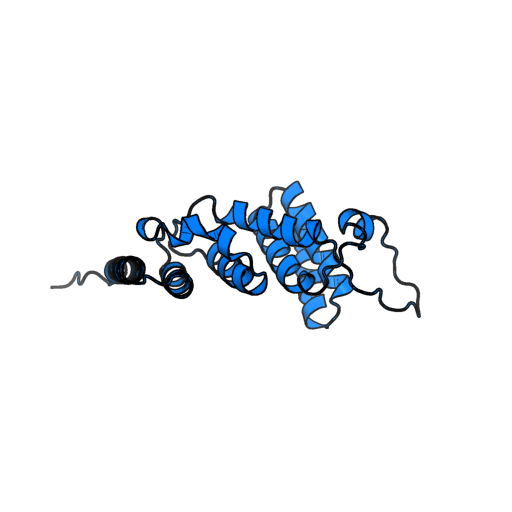66 O O . THR A 1 98 ? -7.478 0.633 0.600 1.00 98.38 98 THR A O 1
ATOM 769 N N . ALA A 1 99 ? -7.586 0.954 -1.606 1.00 98.12 99 ALA A N 1
ATOM 770 C CA . ALA A 1 99 ? -8.912 0.356 -1.745 1.00 98.12 99 ALA A CA 1
ATOM 771 C C . ALA A 1 99 ? -8.959 -1.150 -1.421 1.00 98.12 99 ALA A C 1
ATOM 773 O O . ALA A 1 99 ? -10.031 -1.659 -1.098 1.00 98.12 99 ALA A O 1
ATOM 774 N N . GLN A 1 100 ? -7.842 -1.885 -1.524 1.00 97.88 100 GLN A N 1
ATOM 775 C CA . GLN A 1 100 ? -7.801 -3.287 -1.093 1.00 97.88 100 GLN A CA 1
ATOM 776 C C . GLN A 1 100 ? -7.760 -3.406 0.431 1.00 97.88 100 GLN A C 1
ATOM 778 O O . GLN A 1 100 ? -8.510 -4.207 0.981 1.00 97.88 100 GLN A O 1
ATOM 783 N N . VAL A 1 101 ? -6.909 -2.617 1.097 1.00 97.19 101 VAL A N 1
ATOM 784 C CA . VAL A 1 101 ? -6.700 -2.725 2.553 1.00 97.19 101 VAL A CA 1
ATOM 785 C C . VAL A 1 101 ? -7.834 -2.087 3.357 1.00 97.19 101 VAL A C 1
ATOM 787 O O . VAL A 1 101 ? -8.139 -2.540 4.452 1.00 97.19 101 VAL A O 1
ATOM 790 N N . LEU A 1 102 ? -8.514 -1.074 2.808 1.00 96.75 102 LEU A N 1
ATOM 791 C CA . LEU A 1 102 ? -9.616 -0.370 3.476 1.00 96.75 102 LEU A CA 1
ATOM 792 C C . LEU A 1 102 ? -11.003 -0.994 3.234 1.00 96.75 102 LEU A C 1
ATOM 794 O O . LEU A 1 102 ? -12.015 -0.320 3.425 1.00 96.75 102 LEU A O 1
ATOM 798 N N . ARG A 1 103 ? -11.081 -2.260 2.802 1.00 93.44 103 ARG A N 1
ATOM 799 C CA . ARG A 1 103 ? -12.367 -2.979 2.665 1.00 93.44 103 ARG A CA 1
ATOM 800 C C . ARG A 1 103 ? -13.059 -3.204 4.005 1.00 93.44 103 ARG A C 1
ATOM 802 O O . ARG A 1 103 ? -14.285 -3.202 4.066 1.00 93.44 103 ARG A O 1
ATOM 809 N N . ASP A 1 104 ? -12.263 -3.376 5.048 1.00 93.69 104 ASP A N 1
ATOM 810 C CA . ASP A 1 104 ? -12.666 -3.484 6.441 1.00 93.69 104 ASP A CA 1
ATOM 811 C C . ASP A 1 104 ? -11.520 -2.969 7.327 1.00 93.69 104 ASP A C 1
ATOM 813 O O . ASP A 1 104 ? -10.363 -2.952 6.899 1.00 93.69 104 ASP A O 1
ATOM 817 N N . TYR A 1 105 ? -11.836 -2.528 8.546 1.00 94.75 105 TYR A N 1
ATOM 818 C CA . TYR A 1 105 ? -10.856 -1.995 9.511 1.00 94.75 105 TYR A CA 1
ATOM 819 C C . TYR A 1 105 ? -10.603 -2.943 10.691 1.00 94.75 105 TYR A C 1
ATOM 821 O O . TYR A 1 105 ? -9.791 -2.639 11.565 1.00 94.75 105 TYR A O 1
ATOM 829 N N . GLY A 1 106 ? -11.313 -4.074 10.722 1.00 92.31 106 GLY A N 1
ATOM 830 C CA . GLY A 1 106 ? -11.250 -5.042 11.810 1.00 92.31 106 GLY A CA 1
ATOM 831 C C . GLY A 1 106 ? -9.987 -5.896 11.756 1.00 92.31 106 GLY A C 1
ATOM 832 O O . GLY A 1 106 ? -9.177 -5.784 10.833 1.00 92.31 106 GLY A O 1
ATOM 833 N N . GLY A 1 107 ? -9.843 -6.782 12.742 1.00 94.88 107 GLY A N 1
ATOM 834 C CA . GLY A 1 107 ? -8.680 -7.646 12.892 1.00 94.88 107 GLY A CA 1
ATOM 835 C C . GLY A 1 107 ? -7.655 -7.077 13.871 1.00 94.88 107 GLY A C 1
ATOM 836 O O . GLY A 1 107 ? -7.364 -5.885 13.884 1.00 94.88 107 GLY A O 1
ATOM 837 N N . LYS A 1 108 ? -7.089 -7.967 14.692 1.00 95.69 108 LYS A N 1
ATOM 838 C CA . LYS A 1 108 ? -6.142 -7.617 15.766 1.00 95.69 108 LYS A CA 1
ATOM 839 C C . LYS A 1 108 ? -4.723 -7.306 15.279 1.00 95.69 108 LYS A C 1
ATOM 841 O O . LYS A 1 108 ? -3.908 -6.847 16.069 1.00 95.69 108 LYS A O 1
ATOM 846 N N . ASP A 1 109 ? -4.424 -7.586 14.013 1.00 95.56 109 ASP A N 1
ATOM 847 C CA . ASP A 1 109 ? -3.143 -7.271 13.383 1.00 95.56 109 ASP A CA 1
ATOM 848 C C . ASP A 1 109 ? -3.382 -6.841 11.931 1.00 95.56 109 ASP A C 1
ATOM 850 O O . ASP A 1 109 ? -3.715 -7.662 11.074 1.00 95.56 109 ASP A O 1
ATOM 854 N N . ARG A 1 110 ? -3.251 -5.536 11.674 1.00 97.25 110 ARG A N 1
ATOM 855 C CA . ARG A 1 110 ? -3.477 -4.874 10.381 1.00 97.25 110 ARG A CA 1
ATOM 856 C C . ARG A 1 110 ? -2.234 -4.122 9.894 1.00 97.25 110 ARG A C 1
ATOM 858 O O . ARG A 1 110 ? -2.282 -2.909 9.661 1.00 97.25 110 ARG A O 1
ATOM 865 N N . PRO A 1 111 ? -1.094 -4.820 9.704 1.00 96.88 111 PRO A N 1
ATOM 866 C CA . PRO A 1 111 ? 0.148 -4.204 9.236 1.00 96.88 111 PRO A CA 1
ATOM 867 C C . PRO A 1 111 ? 0.003 -3.600 7.836 1.00 96.88 111 PRO A C 1
ATOM 869 O O . PRO A 1 111 ? 0.699 -2.645 7.501 1.00 96.88 111 PRO A O 1
ATOM 872 N N . ASP A 1 112 ? -0.918 -4.137 7.039 1.00 97.06 112 ASP A N 1
ATOM 873 C CA . ASP A 1 112 ? -1.293 -3.656 5.716 1.00 97.06 112 ASP A CA 1
ATOM 874 C C . ASP A 1 112 ? -1.863 -2.228 5.768 1.00 97.06 112 ASP A C 1
ATOM 876 O O . ASP A 1 112 ? -1.360 -1.346 5.068 1.00 97.06 112 ASP A O 1
ATOM 880 N N . ILE A 1 113 ? -2.844 -1.961 6.641 1.00 98.25 113 ILE A N 1
ATOM 881 C CA . ILE A 1 113 ? -3.380 -0.604 6.826 1.00 98.25 113 ILE A CA 1
ATOM 882 C C . ILE A 1 113 ? -2.310 0.302 7.431 1.00 98.25 113 ILE A C 1
ATOM 884 O O . ILE A 1 113 ? -2.135 1.419 6.943 1.00 98.25 113 ILE A O 1
ATOM 888 N N . ARG A 1 114 ? -1.563 -0.166 8.446 1.00 98.12 114 ARG A N 1
ATOM 889 C CA . ARG A 1 114 ? -0.505 0.637 9.091 1.00 98.12 114 ARG A CA 1
ATOM 890 C C . ARG A 1 114 ? 0.522 1.130 8.068 1.00 98.12 114 ARG A C 1
ATOM 892 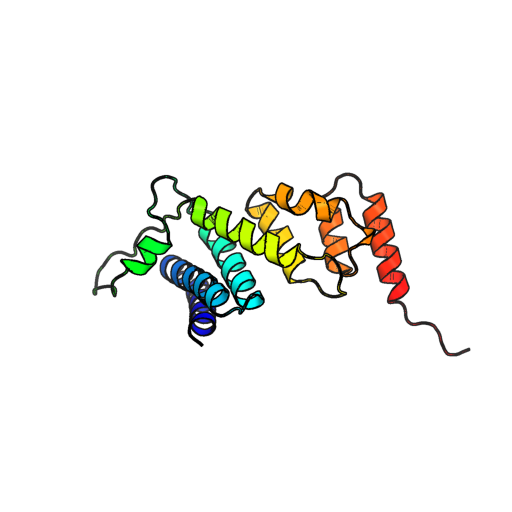O O . ARG A 1 114 ? 0.823 2.323 8.021 1.00 98.12 114 ARG A O 1
ATOM 899 N N . ALA A 1 115 ? 1.010 0.238 7.205 1.00 97.75 115 ALA A N 1
ATOM 900 C CA . ALA A 1 115 ? 1.962 0.579 6.151 1.00 97.75 115 ALA A CA 1
ATOM 901 C C . ALA A 1 115 ? 1.378 1.585 5.147 1.00 97.75 115 ALA A C 1
ATOM 903 O O . ALA A 1 115 ? 2.023 2.580 4.817 1.00 97.75 115 ALA A O 1
ATOM 904 N N . MET A 1 116 ? 0.142 1.364 4.694 1.00 98.44 116 MET A N 1
ATOM 905 C CA . MET A 1 116 ? -0.502 2.235 3.711 1.00 98.44 116 MET A CA 1
ATOM 906 C C . MET A 1 116 ? -0.849 3.622 4.279 1.00 98.44 116 MET A C 1
ATOM 908 O O . MET A 1 116 ? -0.679 4.622 3.580 1.00 98.44 116 MET A O 1
ATOM 912 N N . LEU A 1 117 ? -1.263 3.709 5.548 1.00 98.38 117 LEU A N 1
ATOM 913 C CA . LEU A 1 117 ? -1.514 4.977 6.238 1.00 98.38 117 LEU A CA 1
ATOM 914 C C . LEU A 1 117 ? -0.213 5.772 6.421 1.00 98.38 117 LEU A C 1
ATOM 916 O O . LEU A 1 117 ? -0.183 6.967 6.122 1.00 98.38 117 LEU A O 1
ATOM 920 N N . MET A 1 118 ? 0.883 5.117 6.818 1.00 97.88 118 MET A N 1
ATOM 921 C CA . MET A 1 118 ? 2.205 5.755 6.875 1.00 97.88 118 MET A CA 1
ATOM 922 C C . MET A 1 118 ? 2.636 6.288 5.508 1.00 97.88 118 MET A C 1
ATOM 924 O O . MET A 1 118 ? 3.016 7.454 5.386 1.00 97.88 118 MET A O 1
ATOM 928 N N . LEU A 1 119 ? 2.510 5.464 4.466 1.00 98.00 119 LEU A N 1
ATOM 929 C CA . LEU A 1 119 ? 2.858 5.847 3.101 1.00 98.00 119 LEU A CA 1
ATOM 930 C C . LEU A 1 119 ? 2.003 7.017 2.591 1.00 98.00 119 LEU A C 1
ATOM 932 O O . LEU A 1 119 ? 2.512 7.894 1.896 1.00 98.00 119 LEU A O 1
ATOM 936 N N . SER A 1 120 ? 0.733 7.102 3.002 1.00 98.00 120 SER A N 1
ATOM 937 C CA . SER A 1 120 ? -0.160 8.206 2.627 1.00 98.00 120 SER A CA 1
ATOM 938 C C . SER A 1 120 ? 0.376 9.581 3.027 1.00 98.00 120 SER A C 1
ATOM 940 O O . SER A 1 120 ? 0.157 10.553 2.304 1.00 98.00 120 SER A O 1
ATOM 942 N N . ARG A 1 121 ? 1.121 9.673 4.138 1.00 95.38 121 ARG A N 1
ATOM 943 C CA . ARG A 1 121 ? 1.759 10.917 4.584 1.00 95.38 121 ARG A CA 1
ATOM 944 C C . ARG A 1 121 ? 2.896 11.311 3.647 1.00 95.38 121 ARG A C 1
ATOM 946 O O . ARG A 1 121 ? 2.944 12.457 3.212 1.00 95.38 121 ARG A O 1
ATOM 953 N N . THR A 1 122 ? 3.754 10.356 3.287 1.00 93.38 122 THR A N 1
ATOM 954 C CA . THR A 1 122 ? 4.842 10.552 2.313 1.00 93.38 122 THR A CA 1
ATOM 955 C C . THR A 1 122 ? 4.302 10.985 0.952 1.00 93.38 122 THR A C 1
ATOM 957 O O . THR A 1 122 ? 4.867 11.863 0.304 1.00 93.38 122 THR A O 1
ATOM 960 N N . CYS A 1 123 ? 3.172 10.412 0.540 1.00 95.69 123 CYS A N 1
ATOM 961 C CA . CYS A 1 123 ? 2.532 10.718 -0.732 1.00 95.69 123 CYS A CA 1
ATOM 962 C C . CYS A 1 123 ? 1.635 11.969 -0.700 1.00 95.69 123 CYS A C 1
ATOM 964 O O . CYS A 1 123 ? 1.127 12.368 -1.742 1.00 95.69 123 CYS A O 1
ATOM 966 N N . ASN A 1 124 ? 1.411 12.596 0.461 1.00 95.69 124 ASN A N 1
ATOM 967 C CA . ASN A 1 124 ? 0.412 13.658 0.644 1.00 95.69 124 ASN A CA 1
ATOM 968 C C . ASN A 1 124 ? -1.007 13.251 0.170 1.00 95.69 124 ASN A C 1
ATOM 970 O O . ASN A 1 124 ? -1.712 14.007 -0.495 1.00 95.69 124 ASN A O 1
ATOM 974 N N . GLN A 1 125 ? -1.414 12.019 0.486 1.00 96.75 125 GLN A N 1
ATOM 975 C CA . GLN A 1 125 ? -2.679 11.386 0.080 1.00 96.75 125 GLN A CA 1
ATOM 976 C C . GLN A 1 125 ? -3.481 10.877 1.295 1.00 96.75 125 GLN A C 1
ATOM 978 O O . GLN A 1 125 ? -4.248 9.917 1.200 1.00 96.75 125 GLN A O 1
ATOM 983 N N . THR A 1 126 ? -3.316 11.516 2.457 1.00 97.00 126 THR A N 1
ATOM 984 C CA . THR A 1 126 ? -3.998 11.151 3.715 1.00 97.00 126 THR A CA 1
ATOM 985 C C . THR A 1 126 ? -5.524 11.203 3.607 1.00 97.00 126 THR A C 1
ATOM 987 O O . THR A 1 126 ? -6.211 10.450 4.291 1.00 97.00 126 THR A O 1
ATOM 990 N N . ALA A 1 127 ? -6.062 12.017 2.692 1.00 97.19 127 ALA A N 1
ATOM 991 C CA . ALA A 1 127 ? -7.496 12.116 2.421 1.00 97.19 127 ALA A CA 1
ATOM 992 C C . ALA A 1 127 ? -8.146 10.767 2.051 1.00 97.19 127 ALA A C 1
ATOM 994 O O . ALA A 1 127 ? -9.320 10.554 2.338 1.00 97.19 127 ALA A O 1
ATOM 995 N N . LEU A 1 128 ? -7.395 9.817 1.478 1.00 97.50 128 LEU A N 1
ATOM 996 C CA . LEU A 1 128 ? -7.920 8.479 1.170 1.00 97.50 128 LEU A CA 1
ATOM 997 C C . LEU A 1 128 ? -8.285 7.661 2.423 1.00 97.50 128 LEU A C 1
ATOM 999 O O . LEU A 1 128 ? -9.020 6.681 2.315 1.00 97.50 128 LEU A O 1
ATOM 1003 N N . PHE A 1 129 ? -7.798 8.063 3.599 1.00 98.25 129 PHE A N 1
ATOM 1004 C CA . PHE A 1 129 ? -8.012 7.384 4.878 1.00 98.25 129 PHE A CA 1
ATOM 1005 C C . PHE A 1 129 ? -9.047 8.087 5.762 1.00 98.25 129 PHE A C 1
ATOM 1007 O O . PHE A 1 129 ? -9.266 7.658 6.890 1.00 98.25 129 PHE A O 1
ATOM 1014 N N . GLU A 1 130 ? -9.726 9.131 5.276 1.00 97.25 130 GLU A N 1
ATOM 1015 C CA . GLU A 1 130 ? -10.663 9.932 6.078 1.00 97.25 130 GLU A CA 1
ATOM 1016 C C . GLU A 1 130 ? -11.731 9.079 6.787 1.00 97.25 130 GLU A C 1
ATOM 1018 O O . GLU A 1 130 ? -12.001 9.275 7.971 1.00 97.25 130 GLU A O 1
ATOM 1023 N N . ASN A 1 131 ? -12.292 8.082 6.097 1.00 97.19 131 ASN A N 1
ATOM 1024 C CA . ASN A 1 131 ? -13.293 7.187 6.683 1.00 97.19 131 ASN A CA 1
ATOM 1025 C C . ASN A 1 131 ? -12.724 6.320 7.814 1.00 97.19 131 ASN A C 1
ATOM 1027 O O . ASN A 1 131 ? -13.401 6.130 8.822 1.00 97.19 131 ASN A O 1
ATOM 1031 N N . LEU A 1 132 ? -11.487 5.829 7.672 1.00 97.94 132 LEU A N 1
ATOM 1032 C CA . LEU A 1 132 ? -10.793 5.101 8.736 1.00 97.94 132 LEU A CA 1
ATOM 1033 C C . LEU A 1 132 ? -10.590 6.016 9.945 1.00 97.94 132 LEU A C 1
ATOM 1035 O O . LEU A 1 132 ? -10.957 5.644 11.055 1.00 97.94 132 LEU A O 1
ATOM 1039 N N . LEU A 1 133 ? -10.069 7.226 9.716 1.00 97.88 133 LEU A N 1
ATOM 1040 C CA . LEU A 1 133 ? -9.758 8.204 10.764 1.00 97.88 133 LEU A CA 1
ATOM 1041 C C . LEU A 1 133 ? -11.004 8.674 11.536 1.00 97.88 133 LEU A C 1
ATOM 1043 O O . LEU A 1 133 ? -10.891 9.050 12.700 1.00 97.88 133 LEU A O 1
ATOM 1047 N N . LYS A 1 134 ? -12.187 8.592 10.913 1.00 97.31 134 LYS A N 1
ATOM 1048 C CA . LYS A 1 134 ? -13.501 8.880 11.515 1.00 97.31 134 LYS A CA 1
ATOM 1049 C C . LYS A 1 134 ? -14.208 7.660 12.114 1.00 97.31 134 LYS A C 1
ATOM 1051 O O . LYS A 1 134 ? -15.317 7.802 12.622 1.00 97.31 134 LYS A O 1
ATOM 1056 N N . SER A 1 135 ? -13.601 6.472 12.065 1.00 97.19 135 SER A N 1
ATOM 1057 C CA . SER A 1 135 ? -14.230 5.224 12.522 1.00 97.19 135 SER A CA 1
ATOM 1058 C C . SER A 1 135 ? -13.431 4.467 13.602 1.00 97.19 135 SER A C 1
ATOM 1060 O O . SER A 1 135 ? -13.181 3.272 13.417 1.00 97.19 135 SER A O 1
ATOM 1062 N N . PRO A 1 136 ? -13.070 5.082 14.752 1.00 97.62 136 PRO A N 1
ATOM 1063 C CA . PRO A 1 136 ? -12.296 4.413 15.810 1.00 97.62 136 PRO A CA 1
ATOM 1064 C C . PRO A 1 136 ? -12.888 3.070 16.254 1.00 97.62 136 PRO A C 1
ATOM 1066 O O . PRO A 1 136 ? -12.176 2.080 16.400 1.00 97.62 136 PRO A O 1
ATOM 1069 N N . VAL A 1 137 ? -14.215 3.008 16.396 1.00 97.19 137 VAL A N 1
ATOM 1070 C CA . VAL A 1 137 ? -14.953 1.830 16.890 1.00 97.19 137 VAL A CA 1
ATOM 1071 C C . VAL A 1 137 ? -14.737 0.577 16.029 1.00 97.19 137 VAL A C 1
ATOM 1073 O O . VAL A 1 137 ? -14.855 -0.538 16.530 1.00 97.19 137 VAL A O 1
ATOM 1076 N N . LEU A 1 138 ? -14.407 0.738 14.743 1.00 97.12 138 LEU A N 1
ATOM 1077 C CA . LEU A 1 138 ? -14.215 -0.379 13.813 1.00 97.12 138 LEU A CA 1
ATOM 1078 C C . LEU A 1 138 ? -12.794 -0.966 13.841 1.00 97.12 138 LEU A C 1
ATOM 1080 O O . LEU A 1 138 ? -12.576 -2.022 13.251 1.00 97.12 138 LEU A O 1
ATOM 1084 N N . VAL A 1 139 ? -11.834 -0.299 14.488 1.00 98.00 139 VAL A N 1
ATOM 1085 C CA . VAL A 1 139 ? -10.434 -0.742 14.551 1.00 98.00 139 VAL A CA 1
ATOM 1086 C C . VAL A 1 139 ? -10.218 -1.637 15.762 1.00 98.00 139 VAL A C 1
ATOM 1088 O O . VAL A 1 139 ? -10.557 -1.254 16.877 1.00 98.00 139 VAL A O 1
ATOM 1091 N N . GLU A 1 140 ? -9.640 -2.820 15.567 1.00 97.50 140 GLU A N 1
ATOM 1092 C CA . GLU A 1 140 ? -9.320 -3.777 16.646 1.00 97.50 140 GLU A CA 1
ATOM 1093 C C . GLU A 1 140 ? -7.813 -3.926 16.903 1.00 97.50 140 GLU A C 1
ATOM 1095 O O . GLU A 1 140 ? -7.405 -4.453 17.937 1.00 97.50 140 GLU A O 1
ATOM 1100 N N . ASP A 1 141 ? -6.987 -3.463 15.969 1.00 97.88 141 ASP A N 1
ATOM 1101 C CA . ASP A 1 141 ? -5.534 -3.449 16.077 1.00 97.88 141 ASP A CA 1
ATOM 1102 C C . ASP A 1 141 ? -5.073 -2.222 16.876 1.00 97.88 141 ASP A C 1
ATOM 1104 O O . ASP A 1 141 ? -5.241 -1.077 16.444 1.00 97.88 141 ASP A O 1
ATOM 1108 N N . ILE A 1 142 ? -4.461 -2.468 18.037 1.00 97.69 142 ILE A N 1
ATOM 1109 C CA . ILE A 1 142 ? -3.971 -1.414 18.931 1.00 97.69 142 ILE A CA 1
ATOM 1110 C C . ILE A 1 142 ? -2.896 -0.543 18.272 1.00 97.69 142 ILE A C 1
ATOM 1112 O O . ILE A 1 142 ? -2.943 0.673 18.415 1.00 97.69 142 ILE A O 1
ATOM 1116 N N . GLN A 1 143 ? -1.989 -1.129 17.485 1.00 98.06 143 GLN A N 1
ATOM 1117 C CA . GLN A 1 143 ? -0.929 -0.380 16.806 1.00 98.06 143 GLN A CA 1
ATOM 1118 C C . GLN A 1 143 ? -1.499 0.474 15.675 1.00 98.06 143 GLN A C 1
ATOM 1120 O O . GLN A 1 143 ? -0.979 1.548 15.379 1.00 98.06 143 GLN A O 1
ATOM 1125 N N . LEU A 1 144 ? -2.569 0.011 15.021 1.00 98.50 144 LEU A N 1
ATOM 1126 C CA . LEU A 1 144 ? -3.283 0.825 14.042 1.00 98.50 144 LEU A CA 1
ATOM 1127 C C . LEU A 1 144 ? -4.019 1.985 14.720 1.00 98.50 144 LEU A C 1
ATOM 1129 O O . LEU A 1 144 ? -3.961 3.103 14.217 1.00 98.50 144 LEU A O 1
ATOM 1133 N N . ALA A 1 145 ? -4.666 1.753 15.863 1.00 98.31 145 ALA A N 1
ATOM 1134 C CA . ALA A 1 145 ? -5.333 2.812 16.619 1.00 98.31 145 ALA A CA 1
ATOM 1135 C C . ALA A 1 145 ? -4.339 3.877 17.124 1.00 98.31 145 ALA A C 1
ATOM 1137 O O . ALA A 1 145 ? -4.574 5.074 16.949 1.00 98.31 145 ALA A O 1
ATOM 1138 N N . GLU A 1 146 ? -3.198 3.444 17.669 1.00 98.19 146 GLU A N 1
ATOM 1139 C CA . GLU A 1 146 ? -2.070 4.308 18.049 1.00 98.19 146 GLU A CA 1
ATOM 1140 C C . GLU A 1 146 ? -1.479 5.064 16.860 1.00 98.19 146 GLU A C 1
ATOM 1142 O O . GLU A 1 146 ? -0.968 6.165 17.022 1.00 98.19 146 GLU A O 1
ATOM 1147 N N . LEU A 1 147 ? -1.539 4.504 15.654 1.00 98.31 147 LEU A N 1
ATOM 1148 C CA . LEU A 1 147 ? -1.123 5.228 14.465 1.00 98.31 147 LEU A CA 1
ATOM 1149 C C . LEU A 1 147 ? -2.166 6.277 14.060 1.00 98.31 147 LEU A C 1
ATOM 1151 O O . LEU A 1 147 ? -1.802 7.417 13.787 1.00 98.31 147 LEU A O 1
ATOM 1155 N N . CYS A 1 148 ? -3.453 5.925 14.030 1.00 98.25 148 CYS A N 1
ATOM 1156 C CA . CYS A 1 148 ? -4.537 6.825 13.625 1.00 98.25 148 CYS A CA 1
ATOM 1157 C C . CYS A 1 148 ? -4.625 8.089 14.492 1.00 98.25 148 CYS A C 1
ATOM 1159 O O . CYS A 1 148 ? -4.885 9.166 13.953 1.00 98.25 148 CYS A O 1
ATOM 1161 N N . ILE A 1 149 ? -4.351 7.992 15.800 1.00 97.88 149 ILE A N 1
ATOM 1162 C CA . ILE A 1 149 ? -4.359 9.152 16.712 1.00 97.88 149 ILE A CA 1
ATOM 1163 C C . ILE A 1 149 ? -3.329 10.229 16.316 1.00 97.88 149 ILE A C 1
ATOM 1165 O O . ILE A 1 149 ? -3.494 11.402 16.638 1.00 97.88 149 ILE A O 1
ATOM 1169 N N . GLU A 1 150 ? -2.282 9.856 15.573 1.00 97.00 150 GLU A N 1
ATOM 1170 C CA . GLU A 1 150 ? -1.252 10.770 15.068 1.00 97.00 150 GLU A CA 1
ATOM 1171 C C . GLU A 1 150 ? -1.638 11.439 13.738 1.00 97.00 150 GLU A C 1
ATOM 1173 O O . GLU A 1 150 ? -0.850 12.207 13.179 1.00 97.00 150 GLU A O 1
ATOM 1178 N N . PHE A 1 151 ? -2.819 11.129 13.197 1.00 96.75 151 PHE A N 1
ATOM 1179 C CA . PHE A 1 151 ? -3.363 11.679 11.948 1.00 96.75 151 PHE A CA 1
ATOM 1180 C C . PHE A 1 151 ? -4.631 12.516 12.156 1.00 96.75 151 PHE A C 1
ATOM 1182 O O . PHE A 1 151 ? -5.210 12.983 11.175 1.00 96.75 151 PHE A O 1
ATOM 1189 N N . VAL A 1 152 ? -5.059 12.713 13.402 1.00 96.56 152 VAL A N 1
ATOM 1190 C CA . VAL A 1 152 ? -6.256 13.483 13.754 1.00 96.56 152 VAL A CA 1
ATOM 1191 C C . VAL A 1 152 ? -5.924 14.572 14.768 1.00 96.56 152 VAL A C 1
ATOM 1193 O O . VAL A 1 152 ? -5.008 14.423 15.579 1.00 96.56 152 VAL A O 1
ATOM 1196 N N . ASP A 1 153 ? -6.691 15.658 14.725 1.00 95.81 153 ASP A N 1
ATOM 1197 C CA . ASP A 1 153 ? -6.576 16.750 15.694 1.00 95.81 153 ASP A CA 1
ATOM 1198 C C . ASP A 1 153 ? -7.323 16.420 17.000 1.00 95.81 153 ASP A C 1
ATOM 1200 O O . ASP A 1 153 ? -6.780 16.604 18.089 1.00 95.81 153 ASP A O 1
ATOM 1204 N N . GLU A 1 154 ? -8.548 15.893 16.891 1.00 95.81 154 GLU A N 1
ATOM 1205 C CA . GLU A 1 154 ? -9.373 15.437 18.020 1.00 95.81 154 GLU A CA 1
ATOM 1206 C C . GLU A 1 154 ? -8.994 13.996 18.383 1.00 95.81 154 GLU A C 1
ATOM 1208 O O . GLU A 1 154 ? -9.185 13.060 17.600 1.00 95.81 154 GLU A O 1
ATOM 1213 N N . LYS A 1 155 ? -8.396 13.817 19.564 1.00 97.38 155 LYS A N 1
ATOM 1214 C CA . LYS A 1 155 ? -7.738 12.563 19.968 1.00 97.38 155 LYS A CA 1
ATOM 1215 C C . LYS A 1 155 ? -8.567 11.729 20.944 1.00 97.38 155 LYS 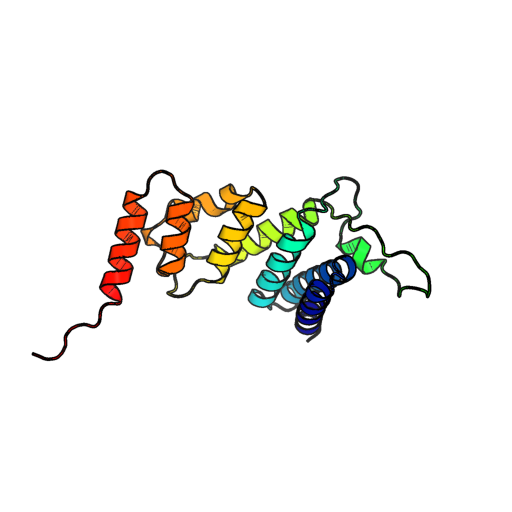A C 1
ATOM 1217 O O . LYS A 1 155 ? -8.213 10.582 21.204 1.00 97.38 155 LYS A O 1
ATOM 1222 N N . GLU A 1 156 ? -9.650 12.276 21.488 1.00 97.75 156 GLU A N 1
ATOM 1223 C CA . GLU A 1 156 ? -10.437 11.700 22.582 1.00 97.75 156 GLU A CA 1
ATOM 1224 C C . GLU A 1 156 ? -11.048 10.338 22.223 1.00 97.75 156 GLU A C 1
ATOM 1226 O O . GLU A 1 156 ? -10.915 9.379 22.991 1.00 97.75 156 GLU A O 1
ATOM 1231 N N . ASP A 1 157 ? -11.662 10.224 21.042 1.00 97.81 157 ASP A N 1
ATOM 1232 C CA . ASP A 1 157 ? -12.298 8.978 20.597 1.00 97.81 157 ASP A CA 1
ATOM 1233 C C . ASP A 1 157 ? -11.262 7.873 20.343 1.00 97.81 157 ASP A C 1
ATOM 1235 O O . ASP A 1 157 ? -11.459 6.716 20.720 1.00 97.81 157 ASP A O 1
ATOM 1239 N N . TRP A 1 158 ? -10.115 8.229 19.758 1.00 98.25 158 TRP A N 1
ATOM 1240 C CA . TRP A 1 158 ? -9.014 7.290 19.534 1.00 98.25 158 TRP A CA 1
ATOM 1241 C C . TRP A 1 158 ? -8.330 6.876 20.839 1.00 98.25 158 TRP A C 1
ATOM 1243 O O . TRP A 1 158 ? -8.042 5.695 21.020 1.00 98.25 158 TRP A O 1
ATOM 1253 N N . ALA A 1 159 ? -8.122 7.802 21.778 1.00 98.12 159 ALA A N 1
ATOM 1254 C CA . ALA A 1 159 ? -7.574 7.493 23.098 1.00 98.12 159 ALA A CA 1
ATOM 1255 C C . ALA A 1 159 ? -8.491 6.540 23.881 1.00 98.12 159 ALA A C 1
ATOM 1257 O O . ALA A 1 159 ? -8.014 5.570 24.476 1.00 98.12 159 ALA A O 1
ATOM 1258 N N . SER A 1 160 ? -9.806 6.774 23.824 1.00 98.00 160 SER A N 1
ATOM 1259 C CA . SER A 1 160 ? -10.808 5.882 24.414 1.00 98.00 160 SER A CA 1
ATOM 1260 C C . SER A 1 160 ? -10.742 4.496 23.776 1.00 98.00 160 SER A C 1
ATOM 1262 O O . SER A 1 160 ? -10.669 3.491 24.483 1.00 98.00 160 SER A O 1
ATOM 1264 N N . ARG A 1 161 ? -10.654 4.430 22.441 1.00 97.69 161 ARG A N 1
ATOM 1265 C CA . ARG A 1 161 ? -10.553 3.162 21.716 1.00 97.69 161 ARG A CA 1
ATOM 1266 C C . ARG A 1 161 ? -9.294 2.366 22.065 1.00 97.69 161 ARG A C 1
ATOM 1268 O O . ARG A 1 161 ? -9.373 1.156 22.262 1.00 97.69 161 ARG A O 1
ATOM 1275 N N . ILE A 1 162 ? -8.139 3.023 22.168 1.00 98.00 162 ILE A N 1
ATOM 1276 C CA . ILE A 1 162 ? -6.878 2.378 22.566 1.00 98.00 162 ILE A CA 1
ATOM 1277 C C . ILE A 1 162 ? -7.014 1.761 23.966 1.00 98.00 162 ILE A C 1
ATOM 1279 O O . ILE A 1 162 ? -6.603 0.619 24.178 1.00 98.00 162 ILE A O 1
ATOM 1283 N N . LEU A 1 163 ? -7.638 2.478 24.910 1.00 97.38 163 LEU A N 1
ATOM 1284 C CA . LEU A 1 163 ? -7.876 1.978 26.266 1.00 97.38 163 LEU A CA 1
ATOM 1285 C C . LEU A 1 163 ? -8.816 0.765 26.280 1.00 97.38 163 LEU A C 1
ATOM 1287 O O . LEU A 1 163 ? -8.549 -0.196 27.003 1.00 97.38 163 LEU A O 1
ATOM 1291 N N . GLU A 1 164 ? -9.886 0.781 25.482 1.00 96.69 164 GLU A N 1
ATOM 1292 C CA . GLU A 1 164 ? -10.803 -0.357 25.335 1.00 96.69 164 GLU A CA 1
ATOM 1293 C C . GLU A 1 164 ? -10.075 -1.612 24.838 1.00 96.69 164 GLU A C 1
ATOM 1295 O O . GLU A 1 164 ? -10.189 -2.676 25.449 1.00 96.69 164 GLU A O 1
ATOM 1300 N N . ILE A 1 165 ? -9.298 -1.486 23.754 1.00 96.25 165 ILE A N 1
ATOM 1301 C CA . ILE A 1 165 ? -8.549 -2.605 23.165 1.00 96.25 165 ILE A CA 1
ATOM 1302 C C . ILE A 1 165 ? -7.514 -3.131 24.165 1.00 96.25 165 ILE A C 1
ATOM 1304 O O . ILE A 1 165 ? -7.430 -4.338 24.384 1.00 96.25 165 ILE A O 1
ATOM 1308 N N . SER A 1 166 ? -6.756 -2.236 24.805 1.00 94.31 166 SER A N 1
ATOM 1309 C CA . SER A 1 166 ? -5.741 -2.592 25.804 1.00 94.31 166 SER A CA 1
ATOM 1310 C C . SER A 1 166 ? -6.348 -3.333 27.001 1.00 94.31 166 SER A C 1
ATOM 1312 O O . SER A 1 166 ? -5.843 -4.376 27.415 1.00 94.31 166 SER A O 1
ATOM 1314 N N . SER A 1 167 ? -7.491 -2.858 27.503 1.00 92.88 167 SER A N 1
ATOM 1315 C CA . SER A 1 167 ? -8.192 -3.481 28.634 1.00 92.88 167 SER A CA 1
ATOM 1316 C C . SER A 1 167 ? -8.728 -4.874 28.289 1.00 92.88 167 SER A C 1
ATOM 1318 O O . SER A 1 167 ? -8.710 -5.762 29.134 1.00 92.88 167 SER A O 1
ATOM 1320 N N . ALA A 1 168 ? -9.155 -5.096 27.043 1.00 88.50 168 ALA A N 1
ATOM 1321 C CA . ALA A 1 168 ? -9.584 -6.409 26.556 1.00 88.50 168 ALA A CA 1
ATOM 1322 C C . ALA A 1 168 ? -8.425 -7.408 26.351 1.00 88.50 168 ALA A C 1
ATOM 1324 O O . ALA A 1 168 ? -8.668 -8.606 26.197 1.00 88.50 168 ALA A O 1
ATOM 1325 N N . LEU A 1 169 ? -7.178 -6.928 26.311 1.00 81.62 169 LEU A N 1
ATOM 1326 C CA . LEU A 1 169 ? -5.966 -7.747 26.205 1.00 81.62 169 LEU A CA 1
ATOM 1327 C C . LEU A 1 169 ? -5.347 -8.072 27.571 1.00 81.62 169 LEU A C 1
ATOM 1329 O O . LEU A 1 169 ? -4.459 -8.924 27.639 1.00 81.62 169 LEU A O 1
ATOM 1333 N N . ALA A 1 170 ? -5.789 -7.408 28.643 1.00 78.62 170 ALA A N 1
ATOM 1334 C CA . ALA A 1 170 ? -5.335 -7.719 29.988 1.00 78.62 170 ALA A CA 1
ATOM 1335 C C . ALA A 1 170 ? -5.742 -9.161 30.347 1.00 78.62 170 ALA A C 1
ATOM 1337 O O . ALA A 1 170 ? -6.887 -9.548 30.091 1.00 78.62 170 ALA A O 1
ATOM 1338 N N . PRO A 1 171 ? -4.836 -9.975 30.919 1.00 67.69 171 PRO A N 1
ATOM 1339 C CA . PRO A 1 171 ? -5.217 -11.284 31.421 1.00 67.69 171 PRO A CA 1
ATOM 1340 C C . PRO A 1 171 ? -6.321 -11.095 32.463 1.00 67.69 171 PRO A C 1
ATOM 1342 O O . PRO A 1 171 ? -6.186 -10.293 33.385 1.00 67.69 171 PRO A O 1
ATOM 1345 N N . THR A 1 172 ? -7.430 -11.812 32.304 1.00 62.16 172 THR A N 1
ATOM 1346 C CA . THR A 1 172 ? -8.373 -11.990 33.403 1.00 62.16 172 THR A CA 1
ATOM 1347 C C . THR A 1 172 ? -7.622 -12.725 34.501 1.00 62.16 172 THR A C 1
ATOM 1349 O O . THR A 1 172 ? -7.131 -13.826 34.252 1.00 62.16 172 THR A O 1
ATOM 1352 N N . ASP A 1 173 ? -7.509 -12.116 35.680 1.00 57.53 173 ASP A N 1
ATOM 1353 C CA . ASP A 1 173 ? -7.064 -12.789 36.901 1.00 57.53 173 ASP A CA 1
ATOM 1354 C C . ASP A 1 173 ? -8.078 -13.902 37.248 1.00 57.53 173 ASP A C 1
ATOM 1356 O O . ASP A 1 173 ? -8.924 -13.759 38.128 1.00 57.53 173 ASP A O 1
ATOM 1360 N N . GLU A 1 174 ? -8.046 -15.011 36.509 1.00 54.94 174 GLU A N 1
ATOM 1361 C CA . GLU A 1 174 ? -8.615 -16.291 36.919 1.00 54.94 174 GLU A CA 1
ATOM 1362 C C . GLU A 1 174 ? -7.564 -16.987 37.782 1.00 54.94 174 GLU A C 1
ATOM 1364 O O . GLU A 1 174 ? -6.816 -17.817 37.286 1.00 54.94 174 GLU A O 1
ATOM 1369 N N . ASP A 1 175 ? -7.451 -16.563 39.043 1.00 50.41 175 ASP A N 1
ATOM 1370 C CA . ASP A 1 175 ? -6.954 -17.367 40.169 1.00 50.41 175 ASP A CA 1
ATOM 1371 C C . ASP A 1 175 ? -7.074 -16.543 41.472 1.00 50.41 175 ASP A C 1
ATOM 1373 O O . ASP A 1 175 ? -6.107 -15.954 41.963 1.00 50.41 175 ASP A O 1
ATOM 1377 N N . GLN A 1 176 ? -8.287 -16.500 42.040 1.00 43.28 176 GLN A N 1
ATOM 1378 C CA . GLN A 1 176 ? -8.529 -16.257 43.473 1.00 43.28 176 GLN A CA 1
ATOM 1379 C C . GLN A 1 176 ? -9.625 -17.185 43.996 1.00 43.28 176 GLN A C 1
ATOM 1381 O O . GLN A 1 176 ? -10.697 -17.258 43.355 1.00 43.28 176 GLN A O 1
#

Secondary structure (DSSP, 8-state):
-HHHHHHHHHHHHHHTT-HHHHHHHHHHHHHHHHHTT-HHHHHHHHHHHHHHHGGGB-TTSPPHHHHHHS--PPPTTPPPPPP-B-HHHHHHHHHHHHHHHTT---SS--HHHHHHHHHHHHTT-GGGGHHHHT-GGG---HHHHHHHGGG-S--HHHHHHHHHHHHHHSPP----

Radius of gyration: 19.53 Å; chains: 1; bounding box: 43×35×68 Å

pLDDT: mean 93.19, std 9.78, range [43.28, 98.62]